Protein AF-A0A816HV81-F1 (afdb_monomer)

Mean predicted aligned error: 12.28 Å

pLDDT: mean 83.29, std 7.36, range [62.25, 93.75]

InterPro domains:
  IPR004240 Nonaspanin (TM9SF) [PF02990] (1-78)
  IPR004240 Nonaspanin (TM9SF) [PTHR10766] (2-78)

Organism: Adineta ricciae (NCBI:txid249248)

Foldseek 3Di:
DVLVVVVVVLVVCVVVVHPPRDDPVVNVVVVCVVCVVPVVVVVVVVVVVVVDDDPDDPDDPDPPDPDDPDDDPVNDPPD

Secondary structure (DSSP, 8-state):
-HHHHHHHHHHHHHHTT-TTPPPHHHHHHHHHHHHHHHHHHHHHHHHHHHHSPP---SS---SSPPPPP---GGGS---

Radius of gyration: 27.93 Å; Cα contacts (8 Å, |Δi|>4): 8; chains: 1; bounding box: 43×23×74 Å

Structure (mmCIF, N/CA/C/O backbone):
data_AF-A0A816HV81-F1
#
_entry.id   AF-A0A816HV81-F1
#
loop_
_atom_site.group_PDB
_atom_site.id
_atom_site.type_symbol
_atom_site.label_atom_id
_atom_site.label_alt_id
_atom_site.label_comp_id
_atom_site.label_asym_id
_atom_site.label_entity_id
_atom_site.label_seq_id
_atom_site.pdbx_PDB_ins_code
_atom_site.Cartn_x
_atom_site.Cartn_y
_atom_site.Cartn_z
_atom_site.occupancy
_atom_site.B_iso_or_equiv
_atom_site.auth_seq_id
_atom_site.auth_comp_id
_atom_site.auth_asym_id
_atom_site.auth_atom_id
_atom_site.pdbx_PDB_model_num
ATOM 1 N N . LEU A 1 1 ? 6.518 3.574 -0.821 1.00 79.88 1 LEU A N 1
ATOM 2 C CA . LEU A 1 1 ? 7.956 3.217 -0.766 1.00 79.88 1 LEU A CA 1
ATOM 3 C C . LEU A 1 1 ? 8.328 2.162 -1.815 1.00 79.88 1 LEU A C 1
ATOM 5 O O . LEU A 1 1 ? 9.159 2.462 -2.656 1.00 79.88 1 LEU A O 1
ATOM 9 N N . ILE A 1 2 ? 7.687 0.981 -1.825 1.00 84.94 2 ILE A N 1
ATOM 10 C CA . ILE A 1 2 ? 7.990 -0.114 -2.777 1.00 84.94 2 ILE A CA 1
ATOM 11 C C . ILE A 1 2 ? 7.976 0.335 -4.253 1.00 84.94 2 ILE A C 1
ATOM 13 O O . ILE A 1 2 ? 8.934 0.074 -4.969 1.00 84.94 2 ILE A O 1
ATOM 17 N N . PHE A 1 3 ? 6.953 1.082 -4.693 1.00 83.88 3 PHE A N 1
ATOM 18 C CA . PHE A 1 3 ? 6.870 1.566 -6.080 1.00 83.88 3 PHE A CA 1
ATOM 19 C C . PHE A 1 3 ? 7.993 2.536 -6.456 1.00 83.88 3 PHE A C 1
ATOM 21 O O . PHE A 1 3 ? 8.459 2.514 -7.588 1.00 83.88 3 PHE A O 1
ATOM 28 N N . LEU A 1 4 ? 8.460 3.353 -5.507 1.00 87.00 4 LEU A N 1
ATOM 29 C CA . LEU A 1 4 ? 9.577 4.271 -5.727 1.00 87.00 4 LEU A CA 1
ATOM 30 C C . LEU A 1 4 ? 10.880 3.489 -5.939 1.00 87.00 4 LEU A C 1
ATOM 32 O O . LEU A 1 4 ? 11.633 3.778 -6.861 1.00 87.00 4 LEU A O 1
ATOM 36 N N . ILE A 1 5 ? 11.115 2.465 -5.115 1.00 89.69 5 ILE A N 1
ATOM 37 C CA . ILE A 1 5 ? 12.288 1.590 -5.229 1.00 89.69 5 ILE A CA 1
ATOM 38 C C . ILE A 1 5 ? 12.252 0.835 -6.562 1.00 89.69 5 ILE A C 1
ATOM 40 O O . ILE A 1 5 ? 13.244 0.832 -7.283 1.00 89.69 5 ILE A O 1
ATOM 44 N N . LEU A 1 6 ? 11.100 0.265 -6.930 1.00 87.50 6 LEU A N 1
ATOM 45 C CA . LEU A 1 6 ? 10.907 -0.384 -8.228 1.00 87.50 6 LEU A CA 1
ATOM 46 C C . LEU A 1 6 ? 11.136 0.581 -9.395 1.00 87.50 6 LEU A C 1
ATOM 48 O O . LEU A 1 6 ? 11.775 0.204 -10.366 1.00 87.50 6 LEU A O 1
ATOM 52 N N . PHE A 1 7 ? 10.670 1.826 -9.298 1.00 87.00 7 PHE A N 1
ATOM 53 C CA . PHE A 1 7 ? 10.863 2.838 -10.337 1.00 87.00 7 PHE A CA 1
ATOM 54 C C . PHE A 1 7 ? 12.338 3.231 -10.511 1.00 87.00 7 PHE A C 1
ATOM 56 O O . PHE A 1 7 ? 12.827 3.318 -11.638 1.00 87.00 7 PHE A O 1
ATOM 63 N N . ILE A 1 8 ? 13.061 3.424 -9.403 1.00 90.69 8 ILE A N 1
ATOM 64 C CA . ILE A 1 8 ? 14.496 3.741 -9.416 1.00 90.69 8 ILE A CA 1
ATOM 65 C C . ILE A 1 8 ? 15.292 2.565 -9.989 1.00 90.69 8 ILE A C 1
ATOM 67 O O . ILE A 1 8 ? 16.095 2.754 -10.901 1.00 90.69 8 ILE A O 1
ATOM 71 N N . LEU A 1 9 ? 15.038 1.343 -9.512 1.00 90.12 9 LEU A N 1
ATOM 72 C CA . LEU A 1 9 ? 15.700 0.140 -10.019 1.00 90.12 9 LEU A CA 1
ATOM 73 C C . LEU A 1 9 ? 15.382 -0.094 -11.501 1.00 90.12 9 LEU A C 1
ATOM 75 O O . 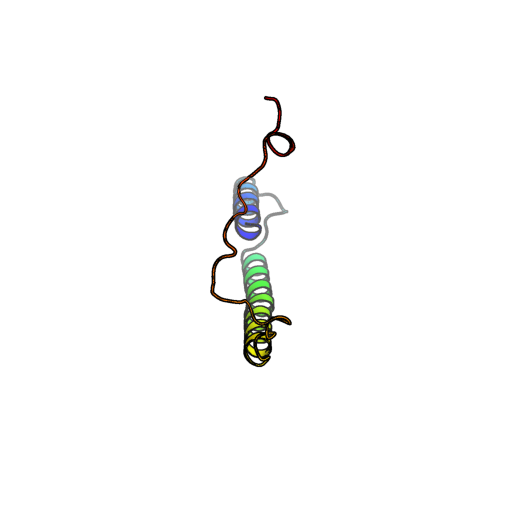LEU A 1 9 ? 16.296 -0.340 -12.282 1.00 90.12 9 LEU A O 1
ATOM 79 N N . ASN A 1 10 ? 14.121 0.054 -11.918 1.00 89.75 10 ASN A N 1
ATOM 80 C CA . ASN A 1 10 ? 13.731 -0.109 -13.319 1.00 89.75 10 ASN A CA 1
ATOM 81 C C . ASN A 1 10 ? 14.358 0.968 -14.222 1.00 89.75 10 ASN A C 1
ATOM 83 O O . ASN A 1 10 ? 14.759 0.655 -15.338 1.00 89.75 10 ASN A O 1
ATOM 87 N N . SER A 1 11 ? 14.527 2.205 -13.732 1.00 87.44 11 SER A N 1
ATOM 88 C CA . SER A 1 11 ? 15.248 3.267 -14.457 1.00 87.44 11 SER A CA 1
ATOM 89 C C . SER A 1 11 ? 16.729 2.927 -14.660 1.00 87.44 11 SER A C 1
ATOM 91 O O . SER A 1 11 ? 17.260 3.116 -15.752 1.00 87.44 11 SER A O 1
ATOM 93 N N . ILE A 1 12 ? 17.398 2.373 -13.641 1.00 90.12 12 ILE A N 1
ATOM 94 C CA . ILE A 1 12 ? 18.796 1.917 -13.745 1.00 90.12 12 ILE A CA 1
ATOM 95 C C . ILE A 1 12 ? 18.914 0.756 -14.742 1.00 90.12 12 ILE A C 1
ATOM 97 O O . ILE A 1 12 ? 19.841 0.724 -15.552 1.00 90.12 12 ILE A O 1
ATOM 101 N N . LEU A 1 13 ? 17.977 -0.193 -14.716 1.00 89.12 13 LEU A N 1
ATOM 102 C CA . LEU A 1 13 ? 17.953 -1.321 -15.652 1.00 89.12 13 LEU A CA 1
ATOM 103 C C . LEU A 1 13 ? 17.750 -0.862 -17.103 1.00 89.12 13 LEU A C 1
ATOM 105 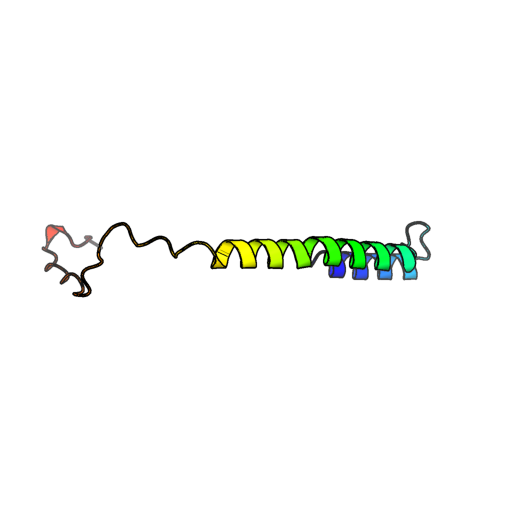O O . LEU A 1 13 ? 18.366 -1.439 -18.003 1.00 89.12 13 LEU A O 1
ATOM 109 N N . TRP A 1 14 ? 16.947 0.191 -17.305 1.00 86.62 14 TRP A N 1
ATOM 110 C CA . TRP A 1 14 ? 16.724 0.849 -18.597 1.00 86.62 14 TRP A CA 1
ATOM 111 C C . TRP A 1 14 ? 18.015 1.425 -19.172 1.00 86.62 14 TRP A C 1
ATOM 113 O O . TRP A 1 14 ? 18.354 1.155 -20.320 1.00 86.62 14 TRP A O 1
ATOM 123 N N . ILE A 1 15 ? 18.774 2.160 -18.354 1.00 85.81 15 ILE A N 1
ATOM 124 C CA . ILE A 1 15 ? 20.056 2.758 -18.757 1.00 85.81 15 ILE A CA 1
ATOM 125 C C . ILE A 1 15 ? 21.062 1.679 -19.173 1.00 85.81 15 ILE A C 1
ATOM 127 O O . ILE A 1 15 ? 21.808 1.854 -20.133 1.00 85.81 15 ILE A O 1
ATOM 131 N N . ASN A 1 16 ? 21.061 0.544 -18.474 1.00 86.75 16 ASN A N 1
ATOM 132 C CA . ASN A 1 16 ? 21.974 -0.563 -18.744 1.00 86.75 16 ASN A CA 1
ATOM 133 C C . ASN A 1 16 ? 21.487 -1.513 -19.860 1.00 86.75 16 ASN A C 1
ATOM 135 O O . ASN A 1 16 ? 22.139 -2.528 -20.093 1.00 86.75 16 ASN A O 1
ATOM 139 N N . ASN A 1 17 ? 20.360 -1.219 -20.535 1.00 79.81 17 ASN A N 1
ATOM 140 C CA . ASN A 1 17 ? 19.743 -2.061 -21.579 1.00 79.81 17 ASN A CA 1
ATOM 141 C C . ASN A 1 17 ? 19.679 -3.550 -21.203 1.00 79.81 17 ASN A C 1
ATOM 143 O O . ASN A 1 17 ? 19.925 -4.449 -22.008 1.00 79.81 17 ASN A O 1
ATOM 147 N N . THR A 1 18 ? 19.388 -3.818 -19.934 1.00 80.50 18 THR A N 1
ATOM 148 C CA . THR A 1 18 ? 19.364 -5.186 -19.419 1.00 80.50 18 THR A CA 1
ATOM 149 C C . THR A 1 18 ? 18.073 -5.886 -19.829 1.00 80.50 18 THR A C 1
ATOM 151 O O . THR A 1 18 ? 16.996 -5.296 -19.824 1.00 80.50 18 THR A O 1
ATOM 154 N N . SER A 1 19 ? 18.145 -7.186 -20.117 1.00 81.38 19 SER A N 1
ATOM 155 C CA . SER A 1 19 ? 16.957 -7.984 -20.468 1.00 81.38 19 SER A CA 1
ATOM 156 C C . SER A 1 19 ? 15.941 -8.119 -19.319 1.00 81.38 19 SER A C 1
ATOM 158 O O . SER A 1 19 ? 14.852 -8.642 -19.531 1.00 81.38 19 SER A O 1
ATOM 160 N N . ALA A 1 20 ? 16.302 -7.675 -18.110 1.00 81.44 20 ALA A N 1
ATOM 161 C CA . ALA A 1 20 ? 15.448 -7.646 -16.923 1.00 81.44 20 ALA A CA 1
ATOM 162 C C . ALA A 1 20 ? 14.648 -6.337 -16.782 1.00 81.44 20 ALA A C 1
ATOM 164 O O . ALA A 1 20 ? 13.995 -6.123 -15.761 1.00 81.44 20 ALA A O 1
ATOM 165 N N . VAL A 1 21 ? 14.708 -5.449 -17.778 1.00 88.50 21 VAL A N 1
ATOM 166 C CA . VAL A 1 21 ? 13.856 -4.262 -17.840 1.00 88.50 21 VAL A CA 1
ATOM 167 C C . VAL A 1 21 ? 12.392 -4.676 -17.849 1.00 88.50 21 VAL A C 1
ATOM 169 O O . VAL A 1 21 ? 11.943 -5.440 -18.703 1.00 88.50 21 VAL A O 1
ATOM 172 N N . ILE A 1 22 ? 11.633 -4.116 -16.916 1.00 85.38 22 ILE A N 1
ATOM 173 C CA . ILE A 1 22 ? 10.197 -4.332 -16.847 1.00 85.38 22 ILE A CA 1
ATOM 174 C C . ILE A 1 22 ? 9.550 -3.444 -17.921 1.00 85.38 22 ILE A C 1
ATOM 176 O O . ILE A 1 22 ? 9.731 -2.219 -17.881 1.00 85.38 22 ILE A O 1
ATOM 180 N N . PRO A 1 23 ? 8.800 -4.017 -18.880 1.00 84.62 23 PRO A N 1
ATOM 181 C CA . PRO A 1 23 ? 8.103 -3.231 -19.885 1.00 84.62 23 PRO A CA 1
ATOM 182 C C . PRO A 1 23 ? 7.009 -2.377 -19.234 1.00 84.62 23 PRO A C 1
ATOM 184 O O . PRO A 1 23 ? 6.415 -2.750 -18.220 1.00 84.62 23 PRO A O 1
ATOM 187 N N . PHE A 1 24 ? 6.733 -1.216 -19.834 1.00 81.06 24 PHE A N 1
ATOM 188 C CA . PHE A 1 24 ? 5.836 -0.200 -19.268 1.00 81.06 24 PHE A CA 1
ATOM 189 C C . PHE A 1 24 ? 4.454 -0.757 -18.884 1.00 81.06 24 PHE A C 1
ATOM 191 O O . PHE A 1 24 ? 3.905 -0.401 -17.842 1.00 81.06 24 PHE A O 1
ATOM 198 N N . THR A 1 25 ? 3.927 -1.690 -19.679 1.00 85.56 25 THR A N 1
ATOM 199 C CA . THR A 1 25 ? 2.636 -2.345 -19.437 1.00 85.56 25 THR A CA 1
ATOM 200 C C . THR A 1 25 ? 2.603 -3.109 -18.116 1.00 85.56 25 THR A C 1
ATOM 202 O O . THR A 1 25 ? 1.681 -2.915 -17.332 1.00 85.56 25 THR A O 1
ATOM 205 N N . THR A 1 26 ? 3.626 -3.910 -17.807 1.00 88.88 26 THR A N 1
ATOM 206 C CA . THR A 1 26 ? 3.682 -4.682 -16.555 1.00 88.88 26 THR A CA 1
ATOM 207 C C . THR A 1 26 ? 3.760 -3.761 -15.338 1.00 88.88 26 THR A C 1
ATOM 209 O O . THR A 1 26 ? 3.167 -4.038 -14.298 1.00 88.88 26 THR A O 1
ATOM 212 N N . PHE A 1 27 ? 4.451 -2.624 -15.461 1.00 85.69 27 PHE A N 1
ATOM 213 C CA . PHE A 1 27 ? 4.485 -1.625 -14.394 1.00 85.69 27 PHE A CA 1
ATOM 214 C C . PHE A 1 27 ? 3.096 -1.019 -14.136 1.00 85.69 27 PHE A C 1
ATOM 216 O O . PHE A 1 27 ? 2.686 -0.874 -12.983 1.00 85.69 27 PHE A O 1
ATOM 223 N N . LEU A 1 28 ? 2.350 -0.713 -15.203 1.00 88.25 28 LEU A N 1
ATOM 224 C CA . LEU A 1 28 ? 0.983 -0.201 -15.115 1.00 88.25 28 LEU A CA 1
ATOM 225 C C . LEU A 1 28 ? 0.011 -1.244 -14.539 1.00 88.25 28 LEU A C 1
ATOM 227 O O . LEU A 1 28 ? -0.793 -0.905 -13.675 1.00 88.25 28 LEU A O 1
ATOM 231 N N . GLU A 1 29 ? 0.111 -2.507 -14.954 1.00 91.69 29 GLU A N 1
ATOM 232 C CA . GLU A 1 29 ? -0.693 -3.612 -14.412 1.00 91.69 29 GLU A CA 1
ATOM 233 C C . GLU A 1 29 ? -0.488 -3.776 -12.904 1.00 91.69 29 GLU A C 1
ATOM 235 O O . GLU A 1 29 ? -1.461 -3.852 -12.155 1.00 91.69 29 GLU A O 1
ATOM 240 N N . LEU A 1 30 ? 0.766 -3.763 -12.440 1.00 89.62 30 LEU A N 1
ATOM 241 C CA . LEU A 1 30 ? 1.090 -3.838 -11.013 1.00 89.62 30 LEU A CA 1
ATOM 242 C C . LEU A 1 30 ? 0.505 -2.660 -10.232 1.00 89.62 30 LEU A C 1
ATOM 244 O O . LEU A 1 30 ? -0.007 -2.841 -9.127 1.00 89.62 30 LEU A O 1
ATOM 248 N N . PHE A 1 31 ? 0.570 -1.456 -10.803 1.00 88.38 31 PHE A N 1
ATOM 249 C CA . PHE A 1 31 ? -0.018 -0.266 -10.203 1.00 88.38 31 PHE A CA 1
ATOM 250 C C . PHE A 1 31 ? -1.536 -0.424 -10.082 1.00 88.38 31 PHE A C 1
ATOM 252 O O . PHE A 1 31 ? -2.076 -0.351 -8.981 1.00 88.38 31 PHE A O 1
ATOM 259 N N . VAL A 1 32 ? -2.224 -0.724 -11.185 1.00 91.81 32 VAL A N 1
ATOM 260 C CA . VAL A 1 32 ? -3.683 -0.892 -11.207 1.00 91.81 32 VAL A CA 1
ATOM 261 C C . VAL A 1 32 ? -4.124 -1.982 -10.235 1.00 91.81 32 VAL A C 1
ATOM 263 O O . VAL A 1 32 ? -5.001 -1.731 -9.414 1.00 91.81 32 VAL A O 1
ATOM 266 N N . LEU A 1 33 ? -3.490 -3.155 -10.261 1.00 92.19 33 LEU A N 1
ATOM 267 C CA . LEU A 1 33 ? -3.814 -4.267 -9.368 1.00 92.19 33 LEU A CA 1
ATOM 268 C C . LEU A 1 33 ? -3.637 -3.880 -7.894 1.00 92.19 33 LEU A C 1
ATOM 270 O O . LEU A 1 33 ? -4.503 -4.163 -7.067 1.00 92.19 33 LEU A O 1
ATOM 274 N N . TRP A 1 34 ? -2.553 -3.176 -7.559 1.00 89.25 34 TRP A N 1
ATOM 275 C CA . TRP A 1 34 ? -2.305 -2.727 -6.191 1.00 89.25 34 TRP A CA 1
ATOM 276 C C . TRP A 1 34 ? -3.345 -1.714 -5.705 1.00 89.25 34 TRP A C 1
ATOM 278 O O . TRP A 1 34 ? -3.852 -1.843 -4.585 1.00 89.25 34 TRP A O 1
ATOM 288 N N . PHE A 1 35 ? -3.694 -0.734 -6.542 1.00 90.12 35 PHE A N 1
ATOM 289 C CA . PHE A 1 35 ? -4.723 0.257 -6.227 1.00 90.12 35 PHE A CA 1
ATOM 290 C C . PHE A 1 35 ? -6.100 -0.396 -6.087 1.00 90.12 35 PHE A C 1
ATOM 292 O O . PHE A 1 35 ? -6.806 -0.131 -5.115 1.00 90.12 35 PHE A O 1
ATOM 299 N N . PHE A 1 36 ? -6.459 -1.287 -7.012 1.00 93.00 36 PHE A N 1
ATOM 300 C CA . PHE A 1 36 ? -7.761 -1.949 -7.042 1.00 93.00 36 PHE A CA 1
ATOM 301 C C . PHE A 1 36 ? -7.963 -2.934 -5.891 1.00 93.00 36 PHE A C 1
ATOM 303 O O . PHE A 1 36 ? -9.094 -3.215 -5.531 1.00 93.00 36 PHE A O 1
ATOM 310 N N . ILE A 1 37 ? -6.894 -3.445 -5.281 1.00 92.56 37 ILE A N 1
ATOM 311 C CA . ILE A 1 37 ? -6.991 -4.274 -4.074 1.00 92.56 37 ILE A CA 1
ATOM 312 C C . ILE A 1 37 ? -6.996 -3.399 -2.819 1.00 92.56 37 ILE A C 1
ATOM 314 O O . ILE A 1 37 ? -7.825 -3.586 -1.928 1.00 92.56 37 ILE A O 1
ATOM 318 N N . SER A 1 38 ? -6.092 -2.421 -2.740 1.00 91.44 38 SER A N 1
ATOM 319 C CA . SER A 1 38 ? -5.882 -1.646 -1.513 1.00 91.44 38 SER A CA 1
ATOM 320 C C . SER A 1 38 ? -7.019 -0.663 -1.243 1.00 91.44 38 SER A C 1
ATOM 322 O O . SER A 1 38 ? -7.516 -0.607 -0.122 1.00 91.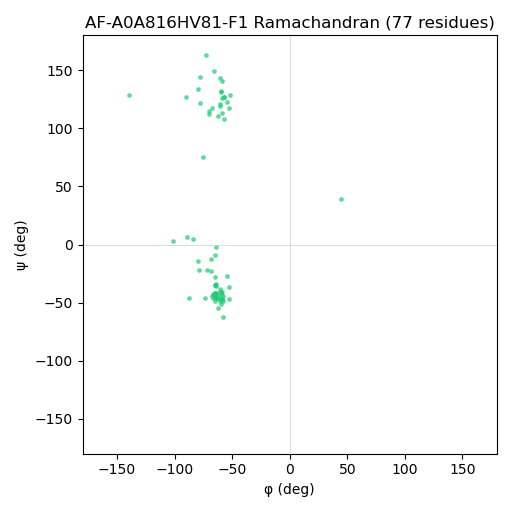44 38 SER A O 1
ATOM 324 N N . ILE A 1 39 ? -7.465 0.088 -2.258 1.00 92.19 39 ILE A N 1
ATOM 325 C CA . ILE A 1 39 ? -8.521 1.099 -2.107 1.00 92.19 39 ILE A CA 1
ATOM 326 C C . ILE A 1 39 ? -9.815 0.471 -1.574 1.00 92.19 39 ILE A C 1
ATOM 328 O O . ILE A 1 39 ? -10.222 0.830 -0.468 1.00 92.19 39 ILE A O 1
ATOM 332 N N . PRO A 1 40 ? -10.474 -0.470 -2.276 1.00 92.38 40 PRO A N 1
ATOM 333 C CA . PRO A 1 40 ? -11.747 -1.001 -1.799 1.00 92.38 40 PRO A CA 1
ATOM 334 C C . PRO A 1 40 ? -11.605 -1.763 -0.483 1.00 92.38 40 PRO A C 1
ATOM 336 O O . PRO A 1 40 ? -12.542 -1.754 0.308 1.00 92.38 40 PRO A O 1
ATOM 339 N N . SER A 1 41 ? -10.444 -2.359 -0.202 1.00 91.00 41 SER A N 1
ATOM 340 C CA . SER A 1 41 ? -10.181 -2.997 1.091 1.00 91.00 41 SER A CA 1
ATOM 341 C C . SER A 1 41 ? -10.180 -1.982 2.243 1.00 91.00 41 SER A C 1
ATOM 343 O O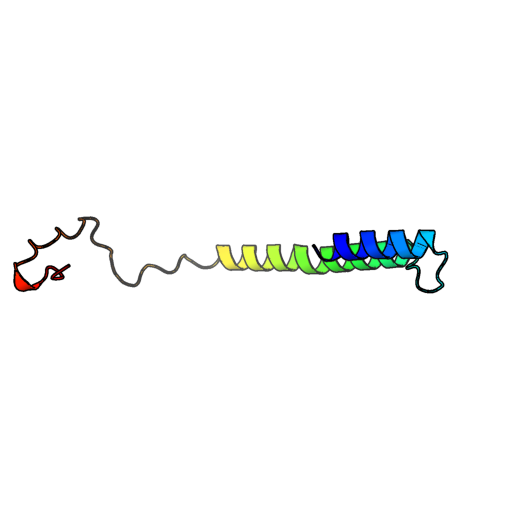 . SER A 1 41 ? -10.862 -2.187 3.248 1.00 91.00 41 SER A O 1
ATOM 345 N N . VAL A 1 42 ? -9.504 -0.838 2.079 1.00 93.19 42 VAL A N 1
ATOM 346 C CA . VAL A 1 42 ? -9.484 0.235 3.089 1.00 93.19 42 VAL A CA 1
ATOM 347 C C . VAL A 1 42 ? -10.864 0.869 3.249 1.00 93.19 42 VAL A C 1
ATOM 349 O O . VAL A 1 42 ? -11.327 1.042 4.374 1.00 93.19 42 VAL A O 1
ATOM 352 N N . PHE A 1 43 ? -11.549 1.181 2.145 1.00 92.38 43 PHE A N 1
ATOM 353 C CA . PHE A 1 43 ? -12.895 1.758 2.195 1.00 92.38 43 PHE A CA 1
ATOM 354 C C . PHE A 1 43 ? -13.915 0.787 2.795 1.00 92.38 43 PHE A C 1
ATOM 356 O O . PHE A 1 43 ? -14.732 1.200 3.614 1.00 92.38 43 PHE A O 1
ATOM 363 N N . GLY A 1 44 ? -13.844 -0.498 2.441 1.00 93.75 44 GLY A N 1
ATOM 364 C CA . GLY A 1 44 ? -14.669 -1.543 3.038 1.00 93.75 44 GLY A CA 1
ATOM 365 C C . GLY A 1 44 ? -14.427 -1.646 4.542 1.00 93.75 44 GLY A C 1
ATOM 366 O O . GLY A 1 44 ? -15.369 -1.548 5.324 1.00 93.75 44 GLY A O 1
ATOM 367 N N . GLY A 1 45 ? -13.163 -1.749 4.961 1.00 89.81 45 GLY A N 1
ATOM 368 C CA . GLY A 1 45 ? -12.787 -1.779 6.375 1.00 89.81 45 GLY A CA 1
ATOM 369 C C . GLY A 1 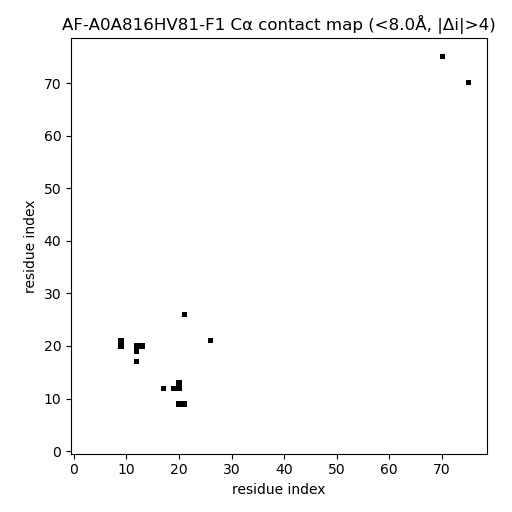45 ? -13.258 -0.544 7.149 1.00 89.81 45 GLY A C 1
ATOM 370 O O . GLY A 1 45 ? -13.825 -0.684 8.229 1.00 89.81 45 GLY A O 1
ATOM 371 N N . ALA A 1 46 ? -13.100 0.655 6.584 1.00 90.44 46 ALA A N 1
ATOM 372 C CA . ALA A 1 46 ? -13.584 1.894 7.187 1.00 90.44 46 ALA A CA 1
ATOM 373 C C . ALA A 1 46 ? -15.116 1.915 7.295 1.00 90.44 46 ALA A C 1
ATOM 375 O O . ALA A 1 46 ? -15.648 2.227 8.357 1.00 90.44 46 ALA A O 1
ATOM 376 N N . TYR A 1 47 ? -15.831 1.533 6.233 1.00 91.00 47 TYR A N 1
ATOM 377 C CA . TYR A 1 47 ? -17.294 1.480 6.223 1.00 91.00 47 TYR A CA 1
ATOM 378 C C . TYR A 1 47 ? -17.841 0.544 7.305 1.00 91.00 47 TYR A C 1
ATOM 380 O O . TYR A 1 47 ? -18.734 0.928 8.063 1.00 91.00 47 TYR A O 1
ATOM 388 N N . PHE A 1 48 ? -17.283 -0.665 7.419 1.00 88.12 48 PHE A N 1
ATOM 389 C CA . PHE A 1 48 ? -17.658 -1.582 8.492 1.00 88.12 48 PHE A CA 1
ATOM 390 C C . PHE A 1 48 ? -17.248 -1.035 9.862 1.00 88.12 48 PHE A C 1
ATOM 392 O O . PHE A 1 48 ? -18.060 -1.068 10.780 1.00 88.12 48 PHE A O 1
ATOM 399 N N . GLY A 1 49 ? -16.049 -0.461 9.992 1.00 84.88 49 GLY A N 1
ATOM 400 C CA . GLY A 1 49 ? -15.538 0.125 11.234 1.00 84.88 49 GLY A CA 1
ATOM 401 C C . GLY A 1 49 ? -16.404 1.256 11.794 1.00 84.88 49 GLY A C 1
ATOM 402 O O . GLY A 1 49 ? -16.653 1.283 12.994 1.00 84.88 49 GLY A O 1
ATOM 403 N N . TYR A 1 50 ? -16.932 2.140 10.942 1.00 83.31 50 TYR A N 1
ATOM 404 C CA . TYR A 1 50 ? -17.844 3.214 11.360 1.00 83.31 50 TYR A CA 1
ATOM 405 C C . TYR A 1 50 ? -19.238 2.721 11.756 1.00 83.31 50 TYR A C 1
ATOM 407 O O . TYR A 1 50 ? -19.959 3.422 12.463 1.00 83.31 50 TYR A O 1
ATOM 415 N N . LYS A 1 51 ? -19.642 1.537 11.287 1.00 81.06 51 LYS A N 1
ATOM 416 C CA . LYS A 1 51 ? -20.957 0.968 11.597 1.00 81.06 51 LYS A CA 1
ATOM 417 C C . LYS A 1 51 ? -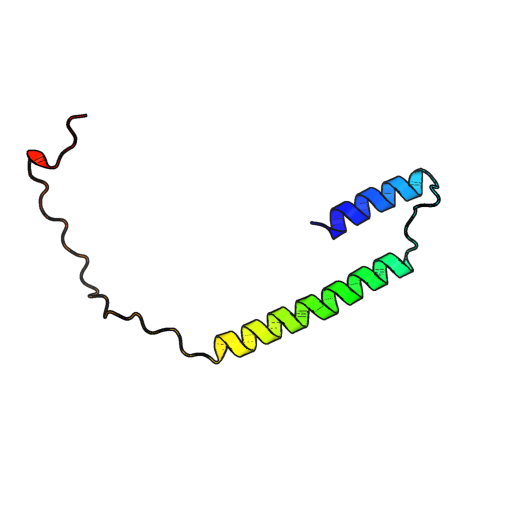21.006 0.339 12.990 1.00 81.06 51 LYS A C 1
ATOM 419 O O . LYS A 1 51 ? -22.094 0.189 13.545 1.00 81.06 51 LYS A O 1
ATOM 424 N N . TYR A 1 52 ? -19.856 -0.025 13.555 1.00 79.12 52 TYR A N 1
ATOM 425 C CA . TYR A 1 52 ? -19.788 -0.505 14.928 1.00 79.12 52 TYR A CA 1
ATOM 426 C C . TYR A 1 52 ? -19.827 0.680 15.903 1.00 79.12 52 TYR A C 1
ATOM 428 O O . TYR A 1 52 ? -19.107 1.660 15.699 1.00 79.12 52 TYR A O 1
ATOM 436 N N . PRO A 1 53 ? -20.653 0.614 16.965 1.00 79.00 53 PRO A N 1
ATOM 437 C CA . PRO A 1 53 ? -20.628 1.629 18.007 1.00 79.00 53 PRO A CA 1
ATOM 438 C C . PRO A 1 53 ? -19.228 1.681 18.621 1.00 79.00 53 PRO A C 1
ATOM 440 O O . PRO A 1 53 ? -18.586 0.641 18.799 1.00 79.00 53 PRO A O 1
ATOM 443 N N . MET A 1 54 ? -18.749 2.891 18.933 1.00 73.62 54 MET A N 1
ATOM 444 C CA . MET A 1 54 ? -17.509 3.046 19.692 1.00 73.62 54 MET A CA 1
ATOM 445 C C . MET A 1 54 ? -17.609 2.186 20.945 1.00 73.62 54 MET A C 1
ATOM 447 O O . MET A 1 54 ? -18.612 2.259 21.657 1.00 73.62 54 MET A O 1
ATOM 451 N N . LEU A 1 55 ? -16.589 1.358 21.179 1.00 72.88 55 LEU A N 1
ATOM 452 C CA . LEU A 1 55 ? -16.518 0.534 22.374 1.00 72.88 55 LEU A CA 1
ATOM 453 C C . LEU A 1 55 ? -16.600 1.476 23.575 1.00 72.88 55 LEU A C 1
ATOM 455 O O . LEU A 1 55 ? -15.681 2.263 23.817 1.00 72.88 55 LEU A O 1
ATOM 459 N N . GLU A 1 56 ? -17.736 1.446 24.267 1.00 76.00 56 GLU A N 1
ATOM 460 C CA . GLU A 1 56 ? -17.928 2.255 25.456 1.00 76.00 56 GLU A CA 1
ATOM 461 C C . GLU A 1 56 ? -16.862 1.841 26.460 1.00 76.00 56 GLU A C 1
ATOM 463 O O . GLU A 1 56 ? -16.602 0.651 26.672 1.00 76.00 56 GLU A O 1
ATOM 468 N N . ASN A 1 57 ? -16.180 2.836 27.022 1.00 76.50 57 ASN A N 1
ATOM 469 C CA . ASN A 1 57 ? -15.122 2.570 27.974 1.00 76.50 57 ASN A CA 1
ATOM 470 C C . ASN A 1 57 ? -15.751 1.742 29.110 1.00 76.50 57 ASN A C 1
ATOM 472 O O . ASN A 1 57 ? -16.760 2.185 29.664 1.00 76.50 57 ASN A O 1
ATOM 476 N N . PRO A 1 58 ? -15.196 0.573 29.489 1.00 77.38 58 PRO A N 1
ATOM 477 C CA . PRO A 1 58 ? -15.840 -0.347 30.438 1.00 77.38 58 PRO A CA 1
ATOM 478 C C . PRO A 1 58 ? -16.009 0.254 31.844 1.00 77.38 58 PRO A C 1
ATO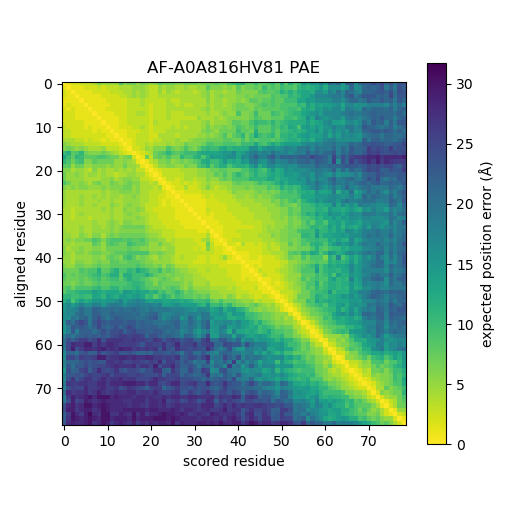M 480 O O . PRO A 1 58 ? -16.533 -0.378 32.756 1.00 77.38 58 PRO A O 1
ATOM 483 N N . ILE A 1 59 ? -15.526 1.480 32.027 1.00 72.56 59 ILE A N 1
ATOM 484 C CA . ILE A 1 59 ? -15.492 2.244 33.254 1.00 72.56 59 ILE A CA 1
ATOM 485 C C . ILE A 1 59 ? -15.840 3.691 32.915 1.00 72.56 59 ILE A C 1
ATOM 487 O O . ILE A 1 59 ? -15.202 4.313 32.061 1.00 72.56 59 ILE A O 1
ATOM 491 N N . GLN A 1 60 ? -16.812 4.250 33.638 1.00 74.25 60 GLN A N 1
ATOM 492 C CA . GLN A 1 60 ? -17.057 5.688 33.638 1.00 74.25 60 GLN A CA 1
ATOM 493 C C . GLN A 1 60 ? -15.810 6.382 34.191 1.00 74.25 60 GLN A C 1
ATOM 495 O O . GLN A 1 60 ? -15.473 6.254 35.370 1.00 74.25 60 GLN A O 1
ATOM 500 N N . THR A 1 61 ? -15.083 7.097 33.335 1.00 73.50 61 THR A N 1
ATOM 501 C CA . THR A 1 61 ? -13.950 7.903 33.784 1.00 73.50 61 THR A CA 1
ATOM 502 C C . THR A 1 61 ? -14.503 9.075 34.579 1.00 73.50 61 THR A C 1
ATOM 504 O O . THR A 1 61 ? -15.162 9.951 34.020 1.00 73.50 61 THR A O 1
ATOM 507 N N . ASN A 1 62 ? -14.250 9.102 35.885 1.00 75.50 62 ASN A N 1
ATOM 508 C CA . ASN A 1 62 ? -14.529 10.284 36.687 1.00 75.50 62 ASN A CA 1
ATOM 509 C C . ASN A 1 62 ? -13.688 11.448 36.130 1.00 75.50 62 ASN A C 1
ATOM 511 O O . ASN A 1 62 ? -12.463 11.349 36.081 1.00 75.50 62 ASN A O 1
ATOM 515 N N . GLN A 1 63 ? -14.343 12.516 35.665 1.00 76.00 63 GLN A N 1
ATOM 516 C CA . GLN A 1 63 ? -13.676 13.666 35.039 1.00 76.00 63 GLN A CA 1
ATOM 517 C C . GLN A 1 63 ? -12.843 14.489 36.033 1.00 76.00 63 GLN A C 1
ATOM 519 O O . GLN A 1 63 ? -12.027 15.315 35.626 1.00 76.00 63 GLN A O 1
ATOM 524 N N . ILE A 1 64 ? -13.011 14.256 37.339 1.00 78.75 64 ILE A N 1
ATOM 525 C CA . ILE A 1 64 ? -12.152 14.839 38.364 1.00 78.75 64 ILE A CA 1
ATOM 526 C C . ILE A 1 64 ? -10.781 14.170 38.260 1.00 78.75 64 ILE A C 1
ATOM 528 O O . ILE A 1 64 ? -10.629 12.975 38.526 1.00 78.75 64 ILE A O 1
ATOM 532 N N . GLN A 1 65 ? -9.762 14.955 37.908 1.00 71.94 65 GLN A N 1
ATOM 533 C CA . GLN A 1 65 ? -8.379 14.501 37.988 1.00 71.94 65 GLN A CA 1
ATOM 534 C C . GLN A 1 65 ? -8.113 14.009 39.411 1.00 71.94 65 GLN A C 1
ATOM 536 O O . GLN A 1 65 ? -8.306 14.751 40.377 1.00 71.94 65 GLN A O 1
ATOM 541 N N .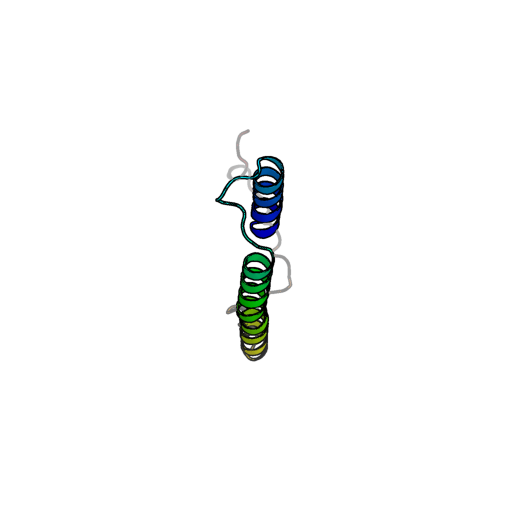 ARG A 1 66 ? -7.684 12.747 39.554 1.00 79.06 66 ARG A N 1
ATOM 542 C CA . ARG A 1 66 ? -7.275 12.217 40.858 1.00 79.06 66 ARG A CA 1
ATOM 543 C C . ARG A 1 66 ? -6.238 13.168 41.449 1.00 79.06 66 ARG A C 1
ATOM 545 O O . ARG A 1 66 ? -5.169 13.351 40.870 1.00 79.06 66 ARG A O 1
ATOM 552 N N . GLN A 1 67 ? -6.568 13.772 42.590 1.00 79.62 67 GLN A N 1
ATOM 553 C CA . GLN A 1 67 ? -5.623 14.602 43.325 1.00 79.62 67 GLN A CA 1
ATOM 554 C C . GLN A 1 67 ? -4.395 13.749 43.643 1.00 79.62 67 GLN A C 1
ATOM 556 O O . GLN A 1 67 ? -4.521 12.645 44.176 1.00 79.62 67 GLN A O 1
ATOM 561 N N . ILE A 1 68 ? -3.212 14.239 43.278 1.00 78.06 68 ILE A N 1
ATOM 562 C CA . ILE A 1 68 ? -1.964 13.525 43.534 1.00 78.06 68 ILE A CA 1
ATOM 563 C C . ILE A 1 68 ? -1.762 13.518 45.056 1.00 78.06 68 ILE A C 1
ATOM 565 O O . ILE A 1 68 ? -1.635 14.597 45.646 1.00 78.06 68 ILE A O 1
ATOM 569 N N . PRO A 1 69 ? -1.744 12.346 45.717 1.00 82.94 69 PRO A N 1
ATOM 570 C CA . PRO A 1 69 ? -1.503 12.295 47.149 1.00 82.94 69 PRO A CA 1
ATOM 571 C C . PRO A 1 69 ? -0.120 12.879 47.452 1.00 82.94 69 PRO A C 1
ATOM 573 O O . PRO A 1 69 ? 0.835 12.689 46.691 1.00 82.94 69 PRO A O 1
ATOM 576 N N . LYS A 1 70 ? 0.003 13.599 48.573 1.00 80.00 70 LYS A N 1
ATOM 577 C CA . LYS A 1 70 ? 1.293 14.138 49.020 1.00 80.00 70 LYS A CA 1
ATOM 578 C C . LYS A 1 70 ? 2.263 12.968 49.212 1.00 80.00 70 LYS A C 1
ATOM 580 O O . LYS A 1 70 ? 2.061 12.137 50.093 1.00 80.00 70 LYS A O 1
ATOM 585 N N . LYS A 1 71 ? 3.303 12.894 48.375 1.00 74.62 71 LYS A N 1
ATOM 586 C CA . LYS A 1 71 ? 4.351 11.871 48.487 1.00 74.62 71 LYS A CA 1
ATOM 587 C C . LYS A 1 71 ? 5.043 12.019 49.845 1.00 74.62 71 LYS A C 1
ATOM 589 O O . LYS A 1 71 ? 5.588 13.082 50.142 1.00 74.62 71 LYS A O 1
ATOM 594 N N . THR A 1 72 ? 5.014 10.971 50.665 1.00 79.19 72 THR A N 1
ATOM 595 C CA . THR A 1 72 ? 5.751 10.921 51.936 1.00 79.19 72 THR A CA 1
ATOM 596 C C . THR A 1 72 ? 7.250 10.747 51.672 1.00 79.19 72 THR A C 1
ATOM 598 O O . THR A 1 72 ? 7.659 10.363 50.573 1.00 79.19 72 THR A O 1
ATOM 601 N N . LEU A 1 73 ? 8.080 11.034 52.679 1.00 68.75 73 LEU A N 1
ATOM 602 C CA . LEU A 1 73 ? 9.550 10.985 52.604 1.00 68.75 73 LEU A CA 1
ATOM 603 C C . LEU A 1 73 ? 10.095 9.621 52.126 1.00 68.75 73 LEU A C 1
ATOM 605 O O . LEU A 1 73 ? 11.128 9.581 51.473 1.00 68.75 73 LEU A O 1
ATOM 609 N N . PHE A 1 74 ? 9.352 8.533 52.355 1.00 68.81 74 PHE A N 1
ATOM 610 C CA . PHE A 1 74 ? 9.687 7.169 51.919 1.00 68.81 74 PHE A CA 1
ATOM 611 C C . PHE A 1 74 ? 9.374 6.869 50.443 1.00 68.81 74 PHE A C 1
ATOM 613 O O . PHE A 1 74 ? 9.821 5.859 49.917 1.00 68.81 74 PHE A O 1
ATOM 620 N N . THR A 1 75 ? 8.583 7.715 49.770 1.00 70.62 75 THR A N 1
ATOM 621 C CA . THR A 1 75 ? 8.169 7.516 48.363 1.00 70.62 75 THR A CA 1
ATOM 622 C C . THR A 1 75 ? 8.984 8.375 47.385 1.00 70.62 75 THR A C 1
ATOM 624 O O . THR A 1 75 ? 8.704 8.407 46.185 1.00 70.62 75 THR A O 1
ATOM 627 N N . LYS A 1 76 ? 9.980 9.119 47.881 1.00 71.12 76 LYS A N 1
ATOM 628 C CA . LYS A 1 76 ? 10.948 9.827 47.040 1.00 71.12 76 LYS A CA 1
ATOM 629 C C . LYS A 1 76 ? 12.130 8.889 46.776 1.00 71.12 76 LYS A C 1
ATOM 631 O O . LYS A 1 76 ? 12.673 8.368 47.750 1.00 71.12 76 LYS A O 1
ATOM 636 N N . PRO A 1 77 ? 12.530 8.653 45.513 1.00 74.19 77 PRO A N 1
ATOM 637 C CA . PRO A 1 77 ? 13.791 7.977 45.263 1.00 74.19 77 PRO A CA 1
ATOM 638 C C . PRO A 1 77 ? 14.909 8.818 45.887 1.00 74.19 77 PRO A C 1
ATOM 640 O O . PRO A 1 77 ? 14.928 10.042 45.755 1.00 74.19 77 PRO A O 1
ATOM 643 N N . LEU A 1 78 ? 15.788 8.157 46.635 1.00 72.56 78 LEU A N 1
ATOM 644 C CA . LEU A 1 78 ? 17.016 8.744 47.153 1.00 72.56 78 LEU A CA 1
ATOM 645 C C . LEU A 1 78 ? 18.002 8.832 45.986 1.00 72.56 78 LEU A C 1
ATOM 647 O O . LEU A 1 78 ? 18.835 7.946 45.891 1.00 72.56 78 LEU A O 1
ATOM 651 N N . ILE A 1 79 ? 17.816 9.782 45.064 1.00 62.25 79 ILE A N 1
ATOM 652 C CA . ILE A 1 79 ? 18.773 10.316 44.067 1.00 62.25 79 ILE A CA 1
ATOM 653 C C . ILE A 1 79 ? 18.022 11.331 43.201 1.00 62.25 79 ILE A C 1
ATOM 655 O O . ILE A 1 79 ? 16.950 10.972 42.658 1.00 62.25 79 ILE A O 1
#

Sequence (79 aa):
LIFLILFILNSILWINNTSAVIPFTTFLELFVLWFFISIPSVFGGAYFGYKYPMLENPIQTNQIQRQIPKKTLFTKPLI

Solvent-accessible surface area (backbone atoms only — not comparable to full-atom values): 5082 Å² total; per-residue (Å²): 109,69,68,58,54,52,50,54,52,43,52,55,29,53,78,66,71,40,94,82,43,74,55,70,65,61,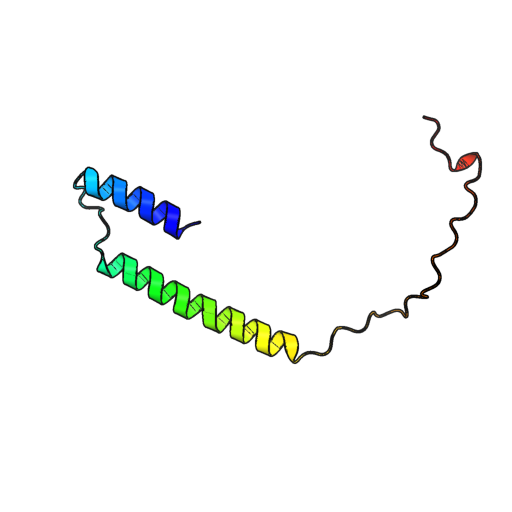57,50,50,53,48,51,53,51,50,67,52,51,51,58,49,53,53,49,51,49,56,55,56,70,69,49,75,77,80,70,67,98,55,87,75,71,84,67,75,79,76,79,73,82,77,51,85,87,71,52,75,97,119